Protein AF-A0A537TLE8-F1 (afdb_monomer_lite)

Structure (mmCIF, N/CA/C/O backbone):
data_AF-A0A537TLE8-F1
#
_entry.id   AF-A0A537TLE8-F1
#
loop_
_atom_site.group_PDB
_atom_site.id
_atom_site.type_symbol
_atom_site.label_atom_id
_atom_site.label_alt_id
_atom_site.label_comp_id
_atom_site.label_asym_id
_atom_site.label_entity_id
_atom_site.label_seq_id
_atom_site.pdbx_PDB_ins_code
_atom_site.Cartn_x
_atom_site.Cartn_y
_atom_site.Cartn_z
_atom_site.occupancy
_atom_site.B_iso_or_equiv
_atom_site.auth_seq_id
_atom_site.auth_comp_id
_atom_site.auth_asym_id
_atom_site.auth_atom_id
_atom_site.pdbx_PDB_model_num
ATOM 1 N N . MET A 1 1 ? -16.138 21.856 105.225 1.00 56.75 1 MET A N 1
ATOM 2 C CA . MET A 1 1 ? -17.118 20.983 104.545 1.00 56.75 1 MET A CA 1
ATOM 3 C C . MET A 1 1 ? -17.408 21.565 103.176 1.00 56.75 1 MET A C 1
ATOM 5 O O . MET A 1 1 ? -18.414 22.227 103.049 1.00 56.75 1 MET A O 1
ATOM 9 N N . PHE A 1 2 ? -16.548 21.358 102.185 1.00 49.00 2 PHE A N 1
ATOM 10 C CA . PHE A 1 2 ? -16.919 21.502 100.779 1.00 49.00 2 PHE A CA 1
ATOM 11 C C . PHE A 1 2 ? -15.942 20.665 99.937 1.00 49.00 2 PHE A C 1
ATOM 13 O O . PHE A 1 2 ? -14.781 20.490 100.296 1.00 49.00 2 PHE A O 1
ATOM 20 N N . ASP A 1 3 ? -16.486 20.104 98.861 1.00 60.03 3 ASP A N 1
ATOM 21 C CA . ASP A 1 3 ? -15.805 19.936 97.575 1.00 60.03 3 ASP A CA 1
ATOM 22 C C . ASP A 1 3 ? -15.272 18.599 97.068 1.00 60.03 3 ASP A C 1
ATOM 24 O O . ASP A 1 3 ? -14.949 18.546 95.888 1.00 60.03 3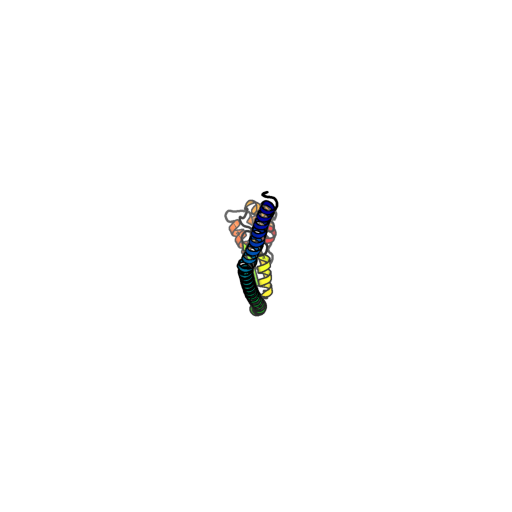 ASP A O 1
ATOM 28 N N . LEU A 1 4 ? -15.351 17.472 97.785 1.00 59.56 4 LEU A N 1
ATOM 29 C CA . LEU A 1 4 ? -15.149 16.167 97.110 1.00 59.56 4 LEU A CA 1
ATOM 30 C C . LEU A 1 4 ? -16.386 15.767 96.279 1.00 59.56 4 LEU A C 1
ATOM 32 O O . LEU A 1 4 ? -16.273 15.342 95.133 1.00 59.56 4 LEU A O 1
ATOM 36 N N . ARG A 1 5 ? -17.592 16.011 96.812 1.00 68.38 5 ARG A N 1
ATOM 37 C CA . ARG A 1 5 ? -18.864 15.778 96.097 1.00 68.38 5 ARG A CA 1
ATOM 38 C C . ARG A 1 5 ? -19.076 16.760 94.937 1.00 68.38 5 ARG A C 1
ATOM 40 O O . ARG A 1 5 ? -19.622 16.356 93.917 1.00 68.38 5 ARG A O 1
ATOM 47 N N . TYR A 1 6 ? -18.614 18.008 95.066 1.00 71.44 6 TYR A N 1
ATOM 48 C CA . TYR A 1 6 ? -18.698 19.001 93.986 1.00 71.44 6 TYR A CA 1
ATOM 49 C C . TYR A 1 6 ? -17.660 18.758 92.878 1.00 71.44 6 TYR A C 1
ATOM 51 O O . TYR A 1 6 ? -18.005 18.902 91.708 1.00 71.44 6 TYR A O 1
ATOM 59 N N . HIS A 1 7 ? -16.435 18.306 93.197 1.00 74.50 7 HIS A N 1
ATOM 60 C CA . HIS A 1 7 ? -15.464 17.904 92.165 1.00 74.50 7 HIS A CA 1
ATOM 61 C C . HIS A 1 7 ? -15.950 16.704 91.352 1.00 74.50 7 HIS A C 1
ATOM 63 O O . HIS A 1 7 ? -15.879 16.720 90.125 1.00 74.50 7 HIS A O 1
ATOM 69 N N . VAL A 1 8 ? -16.494 15.683 92.022 1.00 82.62 8 VAL A N 1
ATOM 70 C CA . VAL A 1 8 ? -17.054 14.503 91.346 1.00 82.62 8 VAL A CA 1
ATOM 71 C C . VAL A 1 8 ? -18.273 14.881 90.501 1.00 82.62 8 VAL A C 1
ATOM 73 O O . VAL A 1 8 ? -18.410 14.384 89.387 1.00 82.62 8 VAL A O 1
ATOM 76 N N . ALA A 1 9 ? -19.119 15.804 90.973 1.00 82.56 9 ALA A N 1
ATOM 77 C CA . ALA A 1 9 ? -20.244 16.316 90.189 1.00 82.56 9 ALA A CA 1
ATOM 78 C C . ALA A 1 9 ? -19.788 17.072 88.926 1.00 82.56 9 ALA A C 1
ATOM 80 O O . ALA A 1 9 ? -20.363 16.871 87.860 1.00 82.56 9 ALA A O 1
ATOM 81 N N . SER A 1 10 ? -18.732 17.887 89.019 1.00 84.19 10 SER A N 1
ATOM 82 C CA . SER A 1 10 ? -18.148 18.588 87.866 1.00 84.19 10 SER A CA 1
ATOM 83 C C . SER A 1 10 ? -17.518 17.614 86.860 1.00 84.19 10 SER A C 1
ATOM 85 O O . SER A 1 10 ? -17.800 17.688 85.664 1.00 84.19 10 SER A O 1
ATOM 87 N N . LEU A 1 11 ? -16.746 16.629 87.338 1.00 89.00 11 LEU A N 1
ATOM 88 C CA . LEU A 1 11 ? -16.152 15.595 86.484 1.00 89.00 11 LEU A CA 1
ATOM 89 C C . LEU A 1 11 ? -17.233 14.766 85.771 1.00 89.00 11 LEU A C 1
ATOM 91 O O . LEU A 1 11 ? -17.129 14.512 84.573 1.00 89.00 11 LEU A O 1
ATOM 95 N N . ALA A 1 12 ? -18.294 14.388 86.489 1.00 87.62 12 ALA A N 1
ATOM 96 C CA . ALA A 1 12 ? -19.427 13.663 85.923 1.00 87.62 12 ALA A CA 1
ATOM 97 C C . ALA A 1 12 ? -20.170 14.492 84.866 1.00 87.62 12 ALA A C 1
ATOM 99 O O . ALA A 1 12 ? -20.548 13.945 83.834 1.00 87.62 12 ALA A O 1
ATOM 100 N N . ALA A 1 13 ? -20.334 15.800 85.082 1.00 91.25 13 ALA A N 1
ATOM 101 C CA . ALA A 1 13 ? -20.955 16.698 84.112 1.00 91.25 13 ALA A CA 1
ATOM 102 C C . ALA A 1 13 ? -20.125 16.824 82.824 1.00 91.25 13 ALA A C 1
ATOM 104 O O . ALA A 1 13 ? -20.678 16.726 81.729 1.00 91.25 13 ALA A O 1
ATOM 105 N N . VAL A 1 14 ? -18.800 16.968 82.934 1.00 89.94 14 VAL A N 1
ATOM 106 C CA . VAL A 1 14 ? -17.897 17.005 81.769 1.00 89.94 14 V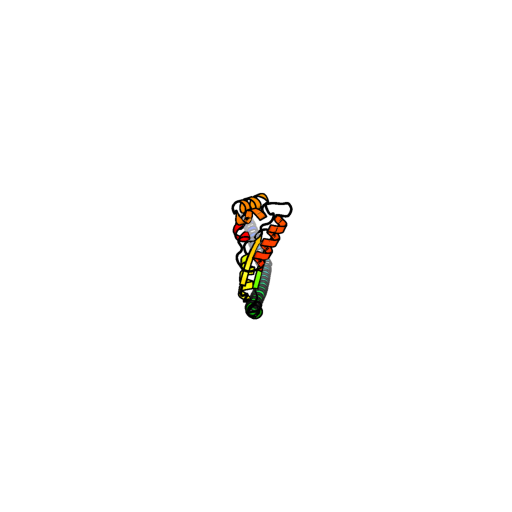AL A CA 1
ATOM 107 C C . VAL A 1 14 ? -17.904 15.668 81.029 1.00 89.94 14 VAL A C 1
ATOM 109 O O . VAL A 1 14 ? -17.966 15.641 79.801 1.00 89.94 14 VAL A O 1
ATOM 112 N N . PHE A 1 15 ? -17.900 14.552 81.759 1.00 93.50 15 PHE A N 1
ATOM 113 C CA . PHE A 1 15 ? -17.983 13.225 81.158 1.00 93.50 15 PHE A CA 1
ATOM 114 C C . PHE A 1 15 ? -19.310 13.022 80.416 1.00 93.50 15 PHE A C 1
ATOM 116 O O . PHE A 1 15 ? -19.317 12.543 79.285 1.00 93.50 15 PHE A O 1
ATOM 123 N N . PHE A 1 16 ? -20.428 13.458 81.004 1.00 93.38 16 PHE A N 1
ATOM 124 C CA . PHE A 1 16 ? -21.730 13.440 80.339 1.00 93.38 16 PHE A CA 1
ATOM 125 C C . PHE A 1 16 ? -21.738 14.298 79.075 1.00 93.38 16 PHE A C 1
ATOM 127 O O . PHE A 1 16 ? -22.207 13.842 78.035 1.00 93.38 16 PHE A O 1
ATOM 134 N N . ALA A 1 17 ? -21.180 15.509 79.136 1.00 94.50 17 ALA A N 1
ATOM 135 C CA . ALA A 1 17 ? -21.066 16.383 77.975 1.00 94.50 17 ALA A CA 1
ATOM 136 C C . ALA A 1 17 ? -20.228 15.742 76.855 1.00 94.50 17 ALA A C 1
ATOM 138 O O . ALA A 1 17 ? -20.599 15.834 75.687 1.00 94.50 17 ALA A O 1
ATOM 139 N N . LEU A 1 18 ? -19.147 15.035 77.200 1.00 95.44 18 LEU A N 1
ATOM 140 C CA . LEU A 1 18 ? -18.308 14.313 76.242 1.00 95.44 18 LEU A CA 1
ATOM 141 C C . LEU A 1 18 ? -19.063 13.146 75.593 1.00 95.44 18 LEU A C 1
ATOM 143 O O . LEU A 1 18 ? -19.065 13.017 74.371 1.00 95.44 18 LEU A O 1
ATOM 147 N N . VAL A 1 19 ? -19.727 12.314 76.398 1.00 95.62 19 VAL A N 1
ATOM 148 C CA . VAL A 1 19 ? -20.493 11.160 75.904 1.00 95.62 19 VAL A CA 1
ATOM 149 C C . VAL A 1 19 ? -21.625 11.620 74.989 1.00 95.62 19 VAL A C 1
ATOM 151 O O . VAL A 1 19 ? -21.779 11.083 73.894 1.00 95.62 19 VAL A O 1
ATOM 154 N N . VAL A 1 20 ? -22.378 12.646 75.397 1.00 93.75 20 VAL A N 1
ATOM 155 C CA . VAL A 1 20 ? -23.451 13.229 74.580 1.00 93.75 20 VAL A CA 1
ATOM 156 C C . VAL A 1 20 ? -22.880 13.860 73.309 1.00 93.75 20 VAL A C 1
ATOM 158 O O . VAL A 1 20 ? -23.421 13.634 72.229 1.00 93.75 20 VAL A O 1
ATOM 161 N N . GLY A 1 21 ? -21.759 14.579 73.402 1.00 91.94 21 GLY A N 1
ATOM 162 C CA . GLY A 1 21 ? -21.080 15.164 72.245 1.00 91.94 21 GLY A CA 1
ATOM 163 C C . GLY A 1 21 ? -20.652 14.116 71.214 1.00 91.94 21 GLY A C 1
ATOM 164 O O . GLY A 1 21 ? -20.883 14.300 70.020 1.00 91.94 21 GLY A O 1
ATOM 165 N N . ILE A 1 22 ? -20.102 12.985 71.663 1.00 91.75 22 ILE A N 1
ATOM 166 C CA . ILE A 1 22 ? -19.711 11.874 70.785 1.00 91.75 22 ILE A CA 1
ATOM 167 C C . ILE A 1 22 ? -20.946 11.197 70.176 1.00 91.75 22 ILE A C 1
ATOM 169 O O . ILE A 1 22 ? -20.965 10.959 68.968 1.00 91.75 22 ILE A O 1
ATOM 173 N N . LEU A 1 23 ? -21.993 10.924 70.968 1.00 89.44 23 LEU A N 1
ATOM 174 C CA . LEU A 1 23 ? -23.224 10.299 70.465 1.00 89.44 23 LEU A CA 1
ATOM 175 C C . LEU A 1 23 ? -23.873 11.142 69.360 1.00 89.44 23 LEU A C 1
ATOM 177 O O . LEU A 1 23 ? -24.239 10.617 68.308 1.00 89.44 23 LEU A O 1
ATOM 181 N N . VAL A 1 24 ? -23.986 12.454 69.588 1.00 86.62 24 VAL A N 1
ATOM 182 C CA . VAL A 1 24 ? -24.556 13.397 68.618 1.00 86.62 24 VAL A CA 1
ATOM 183 C C . VAL A 1 24 ? -23.654 13.519 67.387 1.00 86.62 24 VAL A C 1
ATOM 185 O O . VAL A 1 24 ? -24.153 13.486 66.262 1.00 86.62 24 VAL A O 1
ATOM 188 N N . GLY A 1 25 ? -22.331 13.577 67.573 1.00 82.19 25 GLY A N 1
ATOM 189 C CA . GLY A 1 25 ? -21.367 13.621 66.471 1.00 82.19 25 GLY A CA 1
ATOM 190 C C . GLY A 1 25 ? -21.457 12.405 65.540 1.00 82.19 25 GLY A C 1
ATOM 191 O O . GLY A 1 25 ? -21.498 12.559 64.319 1.00 82.19 25 GLY A O 1
ATOM 192 N N . VAL A 1 26 ? -21.567 11.195 66.097 1.00 81.88 26 VAL A N 1
ATOM 193 C CA . VAL A 1 26 ? -21.690 9.944 65.321 1.00 81.88 26 VAL A CA 1
ATOM 194 C C . VAL A 1 26 ? -23.053 9.829 64.628 1.00 81.88 26 VAL A C 1
ATOM 196 O O . VAL A 1 26 ? -23.135 9.387 63.477 1.00 81.88 26 VAL A O 1
ATOM 199 N N . ALA A 1 27 ? -24.136 10.250 65.287 1.00 75.69 27 ALA A N 1
ATOM 200 C CA . ALA A 1 27 ? -25.477 10.226 64.703 1.00 75.69 27 ALA A CA 1
ATOM 201 C C . ALA A 1 27 ? -25.583 11.133 63.462 1.00 75.69 27 ALA A C 1
ATOM 203 O O . ALA A 1 27 ? -26.150 10.722 62.448 1.00 75.69 27 ALA A O 1
ATOM 204 N N . LEU A 1 28 ? -24.975 12.323 63.509 1.00 71.81 28 LEU A N 1
ATOM 205 C CA . LEU A 1 28 ? -24.948 13.260 62.383 1.00 71.81 28 LEU A CA 1
ATOM 206 C C . LEU A 1 28 ? -24.054 12.765 61.233 1.00 71.81 28 LEU A C 1
ATOM 208 O O . LEU A 1 28 ? -24.451 12.846 60.069 1.00 71.81 28 LEU A O 1
ATOM 212 N N . ALA A 1 29 ? -22.885 12.193 61.543 1.00 69.50 29 ALA A N 1
ATOM 213 C CA . ALA A 1 29 ? -21.958 11.668 60.538 1.00 69.50 29 ALA A CA 1
ATOM 214 C C . ALA A 1 29 ? -22.510 10.440 59.784 1.00 69.50 29 ALA A C 1
ATOM 216 O O . ALA A 1 29 ? -22.300 10.299 58.579 1.00 69.50 29 ALA A O 1
ATOM 217 N N . SER A 1 30 ? -23.243 9.561 60.475 1.00 64.44 30 SER A N 1
ATOM 218 C CA . SER A 1 30 ? -23.754 8.308 59.896 1.00 64.44 30 SER A CA 1
ATOM 219 C C . SER A 1 30 ? -24.917 8.494 58.913 1.00 64.44 30 SER A C 1
ATOM 221 O O . SER A 1 30 ? -25.018 7.741 57.944 1.00 64.44 30 SER A O 1
ATOM 223 N N . HIS A 1 31 ? -25.782 9.490 59.122 1.00 6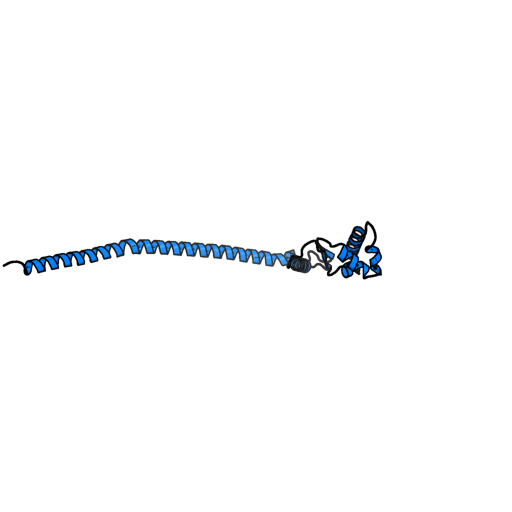5.12 31 HIS A N 1
ATOM 224 C CA . HIS A 1 31 ? -27.023 9.624 58.347 1.00 65.12 31 HIS A CA 1
ATOM 225 C C . HIS A 1 31 ? -26.897 10.542 57.119 1.00 65.12 31 HIS A C 1
ATOM 227 O O . HIS A 1 31 ? -27.512 10.265 56.087 1.00 65.12 31 HIS A O 1
ATOM 233 N N . GLY A 1 32 ? -26.097 11.611 57.201 1.00 61.22 32 GLY A N 1
ATOM 234 C CA . GLY A 1 32 ? -26.015 12.629 56.144 1.00 61.22 32 GLY A CA 1
ATOM 235 C C . GLY A 1 32 ? -25.094 12.278 54.971 1.00 61.22 32 GLY A C 1
ATOM 236 O O . GLY A 1 32 ? -25.397 12.623 53.834 1.00 61.22 32 GLY A O 1
ATOM 237 N N . LEU A 1 33 ? -23.989 11.569 55.224 1.00 61.72 33 LEU A N 1
ATOM 238 C CA . LEU A 1 33 ? -22.928 11.371 54.224 1.00 61.72 33 LEU A CA 1
ATOM 239 C C . LEU A 1 33 ? -23.032 10.023 53.496 1.00 61.72 33 LEU A C 1
ATOM 241 O O . LEU A 1 33 ? -22.878 9.953 52.281 1.00 61.72 33 LEU A O 1
ATOM 245 N N . GLY A 1 34 ? -23.380 8.944 54.203 1.00 68.94 34 GLY A N 1
ATOM 246 C CA . GLY A 1 34 ? -23.360 7.594 53.625 1.00 68.94 34 GLY A CA 1
ATOM 247 C C . GLY A 1 34 ? -24.467 7.296 52.606 1.00 68.94 34 GLY A C 1
ATOM 248 O O . GLY A 1 34 ? -24.374 6.303 51.885 1.00 68.94 34 GLY A O 1
ATOM 249 N N . SER A 1 35 ? -25.538 8.092 52.557 1.00 72.12 35 SER A N 1
ATOM 250 C CA . SER A 1 35 ? -26.635 7.917 51.592 1.00 72.12 35 SER A CA 1
ATOM 251 C C . SER A 1 35 ? -26.398 8.695 50.295 1.00 72.12 35 SER A C 1
ATOM 253 O O . SER A 1 35 ? -26.664 8.163 49.219 1.00 72.12 35 SER A O 1
ATOM 255 N N . ALA A 1 36 ? -25.851 9.910 50.387 1.00 76.75 36 ALA A N 1
ATOM 256 C CA . ALA A 1 36 ? -25.469 10.723 49.237 1.00 76.75 36 ALA A CA 1
ATOM 257 C C . ALA A 1 36 ? -24.277 10.112 48.483 1.00 76.75 36 ALA A C 1
ATOM 259 O O . ALA A 1 36 ? -24.358 9.946 47.270 1.00 76.75 36 ALA A O 1
ATOM 260 N N . GLU A 1 37 ? -23.240 9.672 49.203 1.00 79.38 37 GLU A N 1
ATOM 261 C CA . GLU A 1 37 ? -22.066 9.009 48.618 1.00 79.38 37 GLU A CA 1
ATOM 262 C C . GLU A 1 37 ? -22.457 7.724 47.874 1.00 79.38 37 GLU A C 1
ATOM 264 O O . GLU A 1 37 ? -22.054 7.492 46.738 1.00 79.38 37 GLU A O 1
ATOM 269 N N . ARG A 1 38 ? -23.328 6.903 48.481 1.00 82.69 38 ARG A N 1
ATOM 270 C CA . ARG A 1 38 ? -23.842 5.688 47.833 1.00 82.69 38 ARG A CA 1
ATOM 271 C C . ARG A 1 38 ? -24.625 5.994 46.564 1.00 82.69 38 ARG A C 1
ATOM 273 O O . ARG A 1 38 ? -24.474 5.260 45.598 1.00 82.69 38 ARG A O 1
ATOM 280 N N . ARG A 1 39 ? -25.450 7.046 46.556 1.00 84.44 39 ARG A N 1
ATOM 281 C CA . ARG A 1 39 ? -26.180 7.465 45.348 1.00 84.44 39 ARG A CA 1
ATOM 282 C C . ARG A 1 39 ? -25.220 7.925 44.259 1.00 84.44 39 ARG A C 1
ATOM 284 O O . ARG A 1 39 ? -25.351 7.458 43.140 1.00 84.44 39 ARG A O 1
ATOM 291 N N . HIS A 1 40 ? -24.225 8.738 44.606 1.00 85.38 40 HIS A N 1
ATOM 292 C CA . HIS A 1 40 ? -23.212 9.193 43.657 1.00 85.38 40 HIS A CA 1
ATOM 293 C C . HIS A 1 40 ? -22.443 8.022 43.033 1.00 85.38 40 HIS A C 1
ATOM 295 O O . HIS A 1 40 ? -22.341 7.932 41.816 1.00 85.38 40 HIS A O 1
ATOM 301 N N . LEU A 1 41 ? -21.983 7.071 43.851 1.00 85.44 41 LEU A N 1
ATOM 302 C CA . LEU A 1 41 ? -21.304 5.865 43.368 1.00 85.44 41 LEU A CA 1
ATOM 303 C C . LEU A 1 41 ? -22.222 4.981 42.514 1.00 85.44 41 LEU A C 1
ATOM 305 O O . LEU A 1 41 ? -21.775 4.392 41.533 1.00 85.44 41 LEU A O 1
ATOM 309 N N . GLN A 1 42 ? -23.507 4.879 42.864 1.00 90.56 42 GLN A N 1
ATOM 310 C CA . GLN A 1 42 ? -24.491 4.144 42.068 1.00 90.56 42 GLN A CA 1
ATOM 311 C C . GLN A 1 42 ? -24.707 4.814 40.705 1.00 90.56 42 GLN A C 1
ATOM 313 O O . GLN A 1 42 ? -24.751 4.125 39.688 1.00 90.56 42 GLN A O 1
ATOM 318 N N . ASP A 1 43 ? -24.805 6.143 40.679 1.00 92.12 43 ASP A N 1
ATOM 319 C CA . ASP A 1 43 ? -24.967 6.933 39.461 1.00 92.12 43 ASP A CA 1
ATOM 320 C C . ASP A 1 43 ? -23.714 6.855 38.582 1.00 92.12 43 ASP A C 1
ATOM 322 O O . ASP A 1 43 ? -23.826 6.641 37.376 1.00 92.12 43 ASP A O 1
ATOM 326 N N . GLU A 1 44 ? -22.516 6.929 39.166 1.00 90.38 44 GLU A N 1
ATOM 327 C CA . GLU A 1 44 ? -21.255 6.704 38.454 1.00 90.38 44 GLU A CA 1
ATOM 328 C C . GLU A 1 44 ? -21.167 5.291 37.880 1.00 90.38 44 GLU A C 1
ATOM 330 O O . GLU A 1 44 ? -20.812 5.134 36.713 1.00 90.38 44 GLU A O 1
ATOM 335 N N . LEU A 1 45 ? -21.538 4.263 38.651 1.00 91.88 45 LEU A N 1
ATOM 336 C CA . LEU A 1 45 ? -21.585 2.890 38.150 1.00 91.88 45 LEU A CA 1
ATOM 337 C C . LEU A 1 45 ? -22.585 2.752 37.004 1.00 91.88 45 LEU A C 1
ATOM 339 O O . LEU A 1 45 ? -22.272 2.111 36.006 1.00 91.88 45 LEU A O 1
ATOM 343 N N . ASN A 1 46 ? -23.770 3.347 37.113 1.00 93.44 46 ASN A N 1
ATOM 344 C CA . ASN A 1 46 ? -24.773 3.309 36.051 1.00 93.44 46 ASN A CA 1
ATOM 345 C C . ASN A 1 46 ? -24.273 4.024 34.789 1.00 93.44 46 ASN A C 1
ATOM 347 O O . ASN A 1 46 ? -24.399 3.487 33.689 1.00 93.44 46 ASN A O 1
ATOM 351 N N . ASN A 1 47 ? -23.643 5.190 34.943 1.00 93.38 47 ASN A N 1
ATOM 352 C CA . ASN A 1 47 ? -23.045 5.941 33.843 1.00 93.38 47 ASN A CA 1
ATOM 353 C C . ASN A 1 47 ? -21.897 5.165 33.186 1.00 93.38 47 ASN A C 1
ATOM 355 O O . ASN A 1 47 ? -21.818 5.103 31.960 1.00 93.38 47 ASN A O 1
ATOM 359 N N . ALA A 1 48 ? -21.032 4.534 33.981 1.00 90.12 48 ALA A N 1
ATOM 360 C CA . ALA A 1 48 ? -19.937 3.712 33.483 1.00 90.12 48 ALA A CA 1
ATOM 361 C C . ALA A 1 48 ? -20.458 2.485 32.722 1.00 90.12 48 ALA A C 1
ATOM 363 O O . ALA A 1 48 ? -19.977 2.197 31.627 1.00 90.12 48 ALA A O 1
ATOM 364 N N . HIS A 1 49 ? -21.476 1.793 33.245 1.00 93.31 49 HIS A N 1
ATOM 365 C CA . HIS A 1 49 ? -22.117 0.683 32.538 1.00 93.31 49 HIS A CA 1
ATOM 366 C C . HIS A 1 49 ? -22.762 1.143 31.228 1.00 93.31 49 HIS A C 1
ATOM 368 O O . HIS A 1 49 ? -22.531 0.519 30.195 1.00 93.31 49 HIS A O 1
ATOM 374 N N . ALA A 1 50 ? -23.482 2.270 31.234 1.00 93.00 50 ALA A N 1
ATOM 375 C CA . ALA A 1 50 ? -24.076 2.834 30.024 1.00 93.00 50 ALA A CA 1
ATOM 376 C C . ALA A 1 50 ? -23.014 3.171 28.962 1.00 93.00 50 ALA A C 1
ATOM 378 O O . ALA A 1 50 ? -23.190 2.840 27.790 1.00 93.00 50 ALA A O 1
ATOM 379 N N . GLN A 1 51 ? -21.881 3.759 29.362 1.00 91.69 51 GLN A N 1
ATOM 380 C CA . GLN A 1 51 ? -20.758 4.026 28.457 1.00 91.69 51 GLN A CA 1
ATOM 381 C C . GLN A 1 51 ? -20.140 2.733 27.911 1.00 91.69 51 GLN A C 1
ATOM 383 O O . GLN A 1 51 ? -19.859 2.641 26.716 1.00 91.69 51 GLN A O 1
ATOM 388 N N . ILE A 1 52 ? -19.949 1.716 28.757 1.00 92.31 52 ILE A N 1
ATOM 389 C CA . ILE A 1 52 ? -19.432 0.408 28.333 1.00 92.31 52 ILE A CA 1
ATOM 390 C C . ILE A 1 52 ? -20.374 -0.237 27.314 1.00 92.31 52 ILE A C 1
ATOM 392 O O . ILE A 1 52 ? -19.906 -0.764 26.304 1.00 92.31 52 ILE A O 1
ATOM 396 N N . ASP A 1 53 ? -21.683 -0.182 27.541 1.00 93.44 53 ASP A N 1
ATOM 397 C CA . ASP A 1 53 ? -22.675 -0.775 26.644 1.00 93.44 53 ASP A CA 1
ATOM 398 C C . ASP A 1 53 ? -22.777 -0.014 25.316 1.00 93.44 53 ASP A C 1
ATOM 400 O O . ASP A 1 53 ? -22.858 -0.638 24.253 1.00 93.44 53 ASP A O 1
ATOM 404 N N . GLN A 1 54 ? -22.667 1.318 25.340 1.00 92.44 54 GLN A N 1
ATOM 405 C CA . GLN A 1 54 ? -22.551 2.137 24.129 1.00 92.44 54 GLN A CA 1
ATOM 406 C C . GLN A 1 54 ? -21.293 1.785 23.326 1.00 92.44 54 GLN A C 1
ATOM 408 O O . GLN A 1 54 ? -21.376 1.539 22.122 1.00 92.44 54 GLN A O 1
ATOM 413 N N . LEU A 1 55 ? -20.133 1.698 23.983 1.00 90.06 55 LEU A N 1
ATOM 414 C CA . LEU A 1 55 ? -18.871 1.338 23.333 1.00 90.06 55 LEU A CA 1
ATOM 415 C C . LEU A 1 55 ? -18.899 -0.087 22.772 1.00 90.06 55 LEU A C 1
ATOM 417 O O . LEU A 1 55 ? -18.414 -0.319 21.664 1.00 90.06 55 LEU A O 1
ATOM 421 N N . LYS A 1 56 ? -19.492 -1.044 23.496 1.00 91.62 56 LYS A N 1
ATOM 422 C CA . LYS A 1 56 ? -19.689 -2.416 23.007 1.00 91.62 56 LYS A CA 1
ATOM 423 C C . LYS A 1 56 ? -20.597 -2.450 21.784 1.00 91.62 56 LYS A C 1
ATOM 425 O O . LYS A 1 56 ? -20.274 -3.158 20.834 1.00 91.62 56 LYS A O 1
ATOM 430 N N . SER A 1 57 ? -21.690 -1.690 21.797 1.00 89.88 57 SER A N 1
ATOM 431 C CA . SER A 1 57 ? -22.633 -1.612 20.676 1.00 89.88 57 SER A CA 1
ATOM 432 C C . SER A 1 57 ? -21.963 -1.026 19.436 1.00 89.88 57 SER A C 1
ATOM 434 O O . SER A 1 57 ? -21.974 -1.663 18.386 1.00 89.88 57 SER A O 1
ATOM 436 N N . ALA A 1 58 ? -21.250 0.096 19.578 1.00 85.94 58 ALA A N 1
ATOM 437 C CA . ALA A 1 58 ? -20.466 0.681 18.493 1.00 85.94 58 ALA A CA 1
ATOM 438 C C . ALA A 1 58 ? -19.409 -0.305 17.964 1.00 85.94 58 ALA A C 1
ATOM 440 O O . ALA A 1 58 ? -19.314 -0.548 16.763 1.00 85.94 58 ALA A O 1
ATOM 441 N N . ALA A 1 59 ? -18.637 -0.944 18.850 1.00 86.56 59 ALA A N 1
ATOM 442 C CA . ALA A 1 59 ? -17.644 -1.943 18.453 1.00 86.56 59 ALA A CA 1
ATOM 443 C C . ALA A 1 59 ? -18.275 -3.138 17.719 1.00 86.56 59 ALA A C 1
ATOM 445 O O . ALA A 1 59 ? -17.667 -3.687 16.797 1.00 86.56 59 ALA A O 1
ATOM 446 N N . GLN A 1 60 ? -19.483 -3.546 18.108 1.00 87.75 60 GLN A N 1
ATOM 447 C CA . GLN A 1 60 ? -20.223 -4.607 17.438 1.00 87.75 60 GLN A CA 1
ATOM 448 C C . GLN A 1 60 ? -20.707 -4.169 16.052 1.00 87.75 60 GLN A C 1
ATOM 450 O O . GLN A 1 60 ? -20.514 -4.917 15.096 1.00 87.75 60 GLN A O 1
ATOM 455 N N . GLU A 1 61 ? -21.250 -2.959 15.908 1.00 81.31 61 GLU A N 1
ATOM 456 C CA . GLU A 1 61 ? -21.614 -2.379 14.608 1.00 81.31 61 GLU A CA 1
ATOM 457 C C . GLU A 1 61 ? -20.407 -2.318 13.664 1.00 81.31 61 GLU A C 1
ATOM 459 O O . GLU A 1 61 ? -20.488 -2.774 12.522 1.00 81.31 61 GLU A O 1
ATOM 464 N N . TYR A 1 62 ? -19.247 -1.869 14.158 1.00 75.88 62 TYR A N 1
ATOM 465 C CA . TYR A 1 62 ? -17.998 -1.884 13.393 1.00 75.88 62 TYR A CA 1
ATOM 466 C C . TYR A 1 62 ? -17.595 -3.297 12.957 1.00 75.88 62 TYR A C 1
ATOM 468 O O . TYR A 1 62 ? -17.175 -3.493 11.814 1.00 75.88 62 TYR A O 1
ATOM 476 N N . LYS A 1 63 ? -17.718 -4.300 13.837 1.00 76.69 63 LYS A N 1
ATOM 477 C CA . LYS A 1 63 ? -17.419 -5.701 13.495 1.00 76.69 63 LYS A CA 1
ATOM 478 C C . LYS A 1 63 ? -18.363 -6.233 12.421 1.00 76.69 63 LYS A C 1
ATOM 480 O O . LYS A 1 63 ? -17.887 -6.861 11.477 1.00 76.69 63 LYS A O 1
ATOM 485 N N . VAL A 1 64 ? -19.664 -5.970 12.541 1.00 79.00 64 VAL A N 1
ATOM 486 C CA . VAL A 1 64 ? -20.676 -6.387 11.559 1.00 79.00 64 VAL A CA 1
ATOM 487 C C . VAL A 1 64 ? -20.425 -5.709 10.212 1.00 79.00 64 VAL A C 1
ATOM 489 O O . VAL A 1 64 ? -20.369 -6.393 9.193 1.00 79.00 64 VAL A O 1
ATOM 492 N N . GLY A 1 65 ? -20.176 -4.397 10.199 1.00 74.62 65 GLY A N 1
ATOM 493 C CA . GLY A 1 65 ? -19.832 -3.659 8.984 1.00 74.62 65 GLY A CA 1
ATOM 494 C C . GLY A 1 65 ? -18.556 -4.185 8.322 1.00 74.62 65 GLY A C 1
ATOM 495 O O . GLY A 1 65 ? -18.533 -4.420 7.115 1.00 74.62 65 GLY A O 1
ATOM 496 N N . LYS A 1 66 ? -17.507 -4.464 9.106 1.00 73.38 66 LYS A N 1
ATOM 497 C CA . LYS A 1 66 ? -16.261 -5.053 8.594 1.00 73.38 66 LYS A CA 1
ATOM 498 C C . LYS A 1 66 ? -16.479 -6.457 8.025 1.00 73.38 66 LYS A C 1
ATOM 500 O O . LYS A 1 66 ? -15.922 -6.772 6.977 1.00 73.38 66 LYS A O 1
ATOM 505 N N . ALA A 1 67 ? -17.284 -7.287 8.687 1.00 73.19 67 ALA A N 1
ATOM 506 C CA . ALA A 1 67 ? -17.627 -8.621 8.205 1.00 73.19 67 ALA A CA 1
ATOM 507 C C . ALA A 1 67 ? -18.424 -8.560 6.893 1.00 73.19 67 ALA A C 1
ATOM 509 O O . ALA A 1 67 ? -18.121 -9.311 5.971 1.00 73.19 67 ALA A O 1
ATOM 510 N N . PHE A 1 68 ? -19.372 -7.624 6.780 1.00 76.50 68 PHE A N 1
ATOM 511 C CA . PHE A 1 68 ? -20.134 -7.384 5.555 1.00 76.50 68 PHE A CA 1
ATOM 512 C C . PHE A 1 68 ? -19.244 -6.907 4.401 1.00 76.50 68 PHE A C 1
ATOM 514 O O . PHE A 1 68 ? -19.313 -7.451 3.304 1.00 76.50 68 PHE A O 1
ATOM 521 N N . VAL A 1 69 ? -18.364 -5.928 4.637 1.00 78.50 69 VAL A N 1
ATOM 522 C CA . VAL A 1 69 ? -17.403 -5.480 3.615 1.00 78.50 69 VAL A CA 1
ATOM 523 C C . VAL A 1 69 ? -16.492 -6.632 3.206 1.00 78.50 69 VAL A C 1
ATOM 525 O O . VAL A 1 69 ? -16.278 -6.832 2.018 1.00 78.50 69 VAL A O 1
ATOM 528 N N . SER A 1 70 ? -15.994 -7.421 4.160 1.00 76.06 70 SER A N 1
ATOM 529 C CA . SER A 1 70 ? -15.127 -8.565 3.869 1.00 76.06 70 SER A CA 1
ATOM 530 C C . SER A 1 70 ? -15.831 -9.652 3.056 1.00 76.06 70 SER A C 1
ATOM 532 O O . SER A 1 70 ? -15.200 -10.242 2.183 1.00 76.06 70 SER A O 1
ATOM 534 N N . SER A 1 71 ? -17.108 -9.935 3.328 1.00 76.94 71 SER A N 1
ATOM 535 C CA . SER A 1 71 ? -17.866 -10.948 2.585 1.00 76.94 71 SER A CA 1
ATOM 536 C C . SER A 1 71 ? -18.266 -10.450 1.197 1.00 76.94 71 SER A C 1
ATOM 538 O O . SER A 1 71 ? -18.179 -11.196 0.222 1.00 76.94 71 SER A O 1
ATOM 540 N N . ALA A 1 72 ? -18.639 -9.174 1.083 1.00 80.81 72 ALA A N 1
ATOM 541 C CA . ALA A 1 72 ? -18.962 -8.548 -0.191 1.00 80.81 72 ALA A CA 1
ATOM 542 C C . ALA A 1 72 ? -17.721 -8.367 -1.075 1.00 80.81 72 ALA A C 1
ATOM 544 O O . ALA A 1 72 ? -17.827 -8.505 -2.291 1.00 80.81 72 ALA A O 1
ATOM 545 N N . TYR A 1 73 ? -16.549 -8.102 -0.482 1.00 81.06 73 TYR A N 1
ATOM 546 C CA . TYR A 1 73 ? -15.297 -7.837 -1.194 1.00 81.06 73 TYR A CA 1
ATOM 547 C C . TYR A 1 73 ? -14.959 -8.940 -2.196 1.00 81.06 73 TYR A C 1
ATOM 549 O O . TYR A 1 73 ? -14.718 -8.650 -3.365 1.00 81.06 73 TYR A O 1
ATOM 557 N N . GLN A 1 74 ? -15.005 -10.203 -1.767 1.00 76.38 74 GLN A N 1
ATOM 558 C CA . GLN A 1 74 ? -14.704 -11.325 -2.652 1.00 76.38 74 GLN A CA 1
ATOM 559 C C . GLN A 1 74 ? -15.707 -11.399 -3.807 1.00 76.38 74 GLN A C 1
ATOM 561 O O . GLN A 1 74 ? -15.301 -11.527 -4.960 1.00 76.38 74 GLN A O 1
ATOM 566 N N . ALA A 1 75 ? -17.005 -11.266 -3.522 1.00 75.62 75 ALA A N 1
ATOM 567 C CA . ALA A 1 75 ? -18.052 -11.339 -4.538 1.00 75.62 75 ALA A CA 1
ATOM 568 C C . ALA A 1 75 ? -17.933 -10.221 -5.587 1.00 75.62 75 ALA A C 1
ATOM 570 O O . ALA A 1 75 ? -18.176 -10.466 -6.765 1.00 75.62 75 ALA A O 1
ATOM 571 N N . VAL A 1 76 ? -17.534 -9.012 -5.176 1.00 81.12 76 VAL A N 1
ATOM 572 C CA . VAL A 1 76 ? -17.367 -7.890 -6.108 1.00 81.12 76 VAL A CA 1
ATOM 573 C C . VAL A 1 76 ? -16.024 -7.896 -6.819 1.00 81.12 76 VAL A C 1
ATOM 575 O O . VAL A 1 76 ? -15.974 -7.383 -7.928 1.00 81.12 76 VAL A O 1
ATOM 578 N N . MET A 1 77 ? -14.950 -8.421 -6.220 1.00 82.75 77 MET A N 1
ATOM 579 C CA . MET A 1 77 ? -13.618 -8.422 -6.836 1.00 82.75 77 MET A CA 1
ATOM 580 C C . MET A 1 77 ? -13.370 -9.610 -7.754 1.00 82.75 77 MET A C 1
ATOM 582 O O . MET A 1 77 ? -12.693 -9.444 -8.765 1.00 82.75 77 MET A O 1
ATOM 586 N N . THR A 1 78 ? -13.936 -10.777 -7.453 1.00 81.50 78 THR A N 1
ATOM 587 C CA . THR A 1 78 ? -13.682 -12.004 -8.219 1.00 81.50 78 THR A CA 1
ATOM 588 C C . THR A 1 78 ? -13.895 -11.779 -9.721 1.00 81.50 78 THR A C 1
ATOM 590 O O . THR A 1 78 ? -14.957 -11.330 -10.148 1.00 81.50 78 THR A O 1
ATOM 593 N N . ASN A 1 79 ? -12.888 -12.131 -10.527 1.00 82.75 79 ASN A N 1
ATOM 594 C CA . ASN A 1 79 ? -12.886 -12.046 -11.995 1.00 82.75 79 ASN A CA 1
ATOM 595 C C . ASN A 1 79 ? -13.064 -10.640 -12.601 1.00 82.75 79 ASN A C 1
ATOM 597 O O . ASN A 1 79 ? -13.288 -10.535 -13.807 1.00 82.75 79 ASN A O 1
ATOM 601 N N . ARG A 1 80 ? -12.939 -9.554 -11.829 1.00 84.50 80 ARG A N 1
ATOM 602 C CA . ARG A 1 80 ? -13.018 -8.188 -12.381 1.00 84.50 80 ARG A CA 1
ATOM 603 C C . ARG A 1 80 ? -11.936 -7.856 -13.405 1.00 84.50 80 ARG A C 1
ATOM 605 O O . ARG A 1 80 ? -12.162 -6.990 -14.241 1.00 84.50 80 ARG A O 1
ATOM 612 N N . LEU A 1 81 ? -10.770 -8.484 -13.296 1.00 86.12 81 LEU A N 1
ATOM 613 C CA . LEU A 1 81 ? -9.621 -8.319 -14.190 1.00 86.12 81 LEU A CA 1
ATOM 614 C C . LEU A 1 81 ? -9.288 -9.631 -14.907 1.00 86.12 81 LEU A C 1
ATOM 616 O O . LEU A 1 81 ? -8.143 -9.859 -15.298 1.00 86.12 81 LEU A O 1
ATOM 620 N N . ARG A 1 82 ? -10.272 -10.526 -15.049 1.00 86.12 82 ARG A N 1
ATOM 621 C CA . ARG A 1 82 ? -10.060 -11.784 -15.762 1.00 86.12 82 ARG A CA 1
ATOM 622 C C . ARG A 1 82 ? -9.634 -11.485 -17.196 1.00 86.12 82 ARG A C 1
ATOM 624 O O . ARG A 1 82 ? -10.215 -10.618 -17.835 1.00 86.12 82 ARG A O 1
ATOM 631 N N . ASP A 1 83 ? -8.621 -12.207 -17.665 1.00 82.06 83 ASP A N 1
ATOM 632 C CA . ASP A 1 83 ? -8.035 -12.060 -19.001 1.00 82.06 83 ASP A CA 1
ATOM 633 C C . ASP A 1 83 ? -7.354 -10.697 -19.255 1.00 82.06 83 ASP A C 1
ATOM 635 O O . ASP A 1 83 ? -6.815 -10.470 -20.336 1.00 82.06 83 ASP A O 1
ATOM 639 N N . GLU A 1 84 ? -7.281 -9.821 -18.245 1.00 84.06 84 GLU A N 1
ATOM 640 C CA . GLU A 1 84 ? -6.622 -8.522 -18.354 1.00 84.06 84 GLU A CA 1
ATOM 641 C C . GLU A 1 84 ? -5.130 -8.598 -18.009 1.00 84.06 84 GLU A C 1
ATOM 643 O O . GLU A 1 84 ? -4.674 -9.302 -17.090 1.00 84.06 84 GLU A O 1
ATOM 648 N N . HIS A 1 85 ? -4.350 -7.820 -18.757 1.00 83.69 85 HIS A N 1
ATOM 649 C CA . HIS A 1 85 ? -2.922 -7.621 -18.542 1.00 83.69 85 HIS A CA 1
ATOM 650 C C . HIS A 1 85 ? -2.703 -6.282 -17.849 1.00 83.69 85 HIS A C 1
ATOM 652 O O . HIS A 1 85 ? -2.892 -5.222 -18.441 1.00 83.69 85 HIS A O 1
ATOM 658 N N . VAL A 1 86 ? -2.291 -6.325 -16.583 1.00 85.81 86 VAL A N 1
ATOM 659 C CA . VAL A 1 86 ? -2.135 -5.125 -15.762 1.00 85.81 86 VAL A CA 1
ATOM 660 C C . VAL A 1 86 ? -0.662 -4.908 -15.446 1.00 85.81 86 VAL A C 1
ATOM 662 O O . VAL A 1 86 ? 0.015 -5.765 -14.878 1.00 85.81 86 VAL A O 1
ATOM 665 N N . ALA A 1 87 ? -0.163 -3.724 -15.783 1.00 85.94 87 ALA A N 1
ATOM 666 C CA . ALA A 1 87 ? 1.187 -3.300 -15.457 1.00 85.94 87 ALA A CA 1
ATOM 667 C C . ALA A 1 87 ? 1.128 -2.092 -14.512 1.00 85.94 87 ALA A C 1
ATOM 669 O O . ALA A 1 87 ? 0.445 -1.108 -14.786 1.00 85.94 87 ALA A O 1
ATOM 670 N N . VAL A 1 88 ? 1.836 -2.170 -13.385 1.00 87.44 88 VAL A N 1
ATOM 671 C CA . VAL A 1 88 ? 1.887 -1.121 -12.362 1.00 87.44 88 VAL A CA 1
ATOM 672 C C 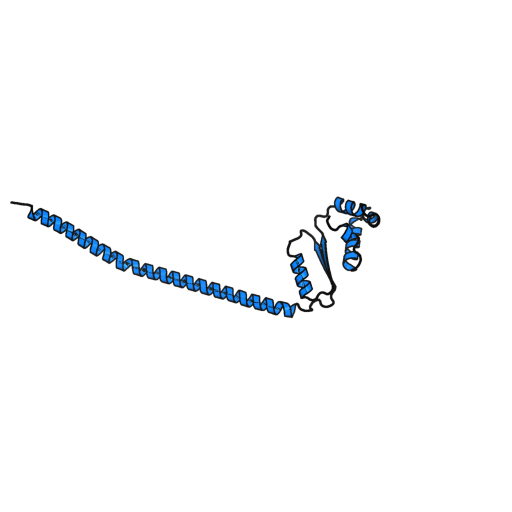. VAL A 1 88 ? 3.303 -0.573 -12.247 1.00 87.44 88 VAL A C 1
ATOM 674 O O . VAL A 1 88 ? 4.252 -1.315 -11.978 1.00 87.44 88 VAL A O 1
ATOM 677 N N . LEU A 1 89 ? 3.432 0.741 -12.425 1.00 87.62 89 LEU A N 1
ATOM 678 C CA . LEU A 1 89 ? 4.679 1.473 -12.251 1.00 87.62 89 LEU A CA 1
ATOM 679 C C . LEU A 1 89 ? 4.589 2.353 -11.002 1.00 87.62 89 LEU A C 1
ATOM 681 O O . LEU A 1 89 ? 3.771 3.267 -10.929 1.00 87.62 89 LEU A O 1
ATOM 685 N N . PHE A 1 90 ? 5.447 2.086 -10.024 1.00 87.31 90 PHE A N 1
ATOM 686 C CA . PHE A 1 90 ? 5.593 2.929 -8.843 1.00 87.31 90 PHE A CA 1
ATOM 687 C C . PHE A 1 90 ? 6.631 4.010 -9.109 1.00 87.31 90 PHE A C 1
ATOM 689 O O . PHE A 1 90 ? 7.742 3.700 -9.525 1.00 87.31 90 PHE A O 1
ATOM 696 N N . VAL A 1 91 ? 6.292 5.266 -8.832 1.00 86.62 91 VAL A N 1
ATOM 697 C CA . VAL A 1 91 ? 7.219 6.394 -8.962 1.00 86.62 91 VAL A CA 1
ATOM 698 C C . VAL A 1 91 ? 7.344 7.084 -7.611 1.00 86.62 91 VAL A C 1
ATOM 700 O O . VAL A 1 91 ? 6.344 7.513 -7.035 1.00 86.62 91 VAL A O 1
ATOM 703 N N . GLY A 1 92 ? 8.573 7.190 -7.107 1.00 80.19 92 GLY A N 1
ATOM 704 C CA . GLY A 1 92 ? 8.877 7.873 -5.850 1.00 80.19 92 GLY A CA 1
ATOM 705 C C . GLY A 1 92 ? 9.231 6.934 -4.689 1.00 80.19 92 GLY A C 1
ATOM 706 O O . GLY A 1 92 ? 9.507 5.751 -4.897 1.00 80.19 92 GLY A O 1
ATOM 707 N N . PRO A 1 93 ? 9.284 7.459 -3.450 1.00 70.25 93 PRO A N 1
ATOM 708 C CA . PRO A 1 93 ? 9.798 6.719 -2.305 1.00 70.25 93 PRO A CA 1
ATOM 709 C C . PRO A 1 93 ? 8.942 5.487 -1.994 1.00 70.25 93 PRO A C 1
ATOM 711 O O . PRO A 1 93 ? 7.714 5.555 -1.882 1.00 70.25 93 PRO A O 1
ATOM 714 N N . ARG A 1 94 ? 9.610 4.342 -1.826 1.00 65.00 94 ARG A N 1
ATOM 715 C CA . ARG A 1 94 ? 8.968 3.051 -1.568 1.00 65.00 94 ARG A CA 1
ATOM 716 C C . ARG A 1 94 ? 8.318 3.045 -0.182 1.00 65.00 94 ARG A C 1
ATOM 718 O O . ARG A 1 94 ? 9.004 2.950 0.831 1.00 65.00 94 ARG A O 1
ATOM 725 N N . ARG A 1 95 ? 6.983 3.071 -0.132 1.00 69.94 95 ARG A N 1
ATOM 726 C CA . ARG A 1 95 ? 6.232 2.760 1.094 1.00 69.94 95 ARG A CA 1
ATOM 727 C C . ARG A 1 95 ? 6.122 1.247 1.235 1.00 69.94 95 ARG A C 1
ATOM 729 O O . ARG A 1 95 ? 5.450 0.599 0.430 1.00 69.94 95 ARG A O 1
ATOM 736 N N . GLN A 1 96 ? 6.793 0.690 2.239 1.00 65.75 96 GLN A N 1
ATOM 737 C CA . GLN A 1 96 ? 6.688 -0.730 2.565 1.00 65.75 96 GLN A CA 1
ATOM 738 C C . GLN A 1 96 ? 5.214 -1.050 2.878 1.00 65.75 96 GLN A C 1
ATOM 740 O O . GLN A 1 96 ? 4.628 -0.453 3.775 1.00 65.75 96 GLN A O 1
ATOM 745 N N . GLY A 1 97 ? 4.589 -1.911 2.070 1.00 76.06 97 GLY A N 1
ATOM 746 C CA . GLY A 1 97 ? 3.185 -2.325 2.215 1.00 76.06 97 GLY A CA 1
ATOM 747 C C . GLY A 1 97 ? 2.267 -1.941 1.051 1.00 76.06 97 GLY A C 1
ATOM 748 O O . GLY A 1 97 ? 1.356 -2.701 0.735 1.00 76.06 97 GLY A O 1
ATOM 749 N N . LEU A 1 98 ? 2.530 -0.832 0.346 1.00 82.69 98 LEU A N 1
ATOM 750 C CA . LEU A 1 98 ? 1.678 -0.422 -0.781 1.00 82.69 98 LEU A CA 1
ATOM 751 C C . LEU A 1 98 ? 1.808 -1.382 -1.972 1.00 82.69 98 LEU A C 1
ATOM 753 O O . LEU A 1 98 ? 0.804 -1.754 -2.570 1.00 82.69 98 LEU A O 1
ATOM 757 N N . SER A 1 99 ? 3.029 -1.824 -2.286 1.00 81.06 99 SER A N 1
ATOM 758 C CA . SER A 1 99 ? 3.269 -2.793 -3.362 1.00 81.06 99 SER A CA 1
ATOM 759 C C . SER A 1 99 ? 2.545 -4.111 -3.102 1.00 81.06 99 SER A C 1
ATOM 761 O O . SER A 1 99 ? 1.875 -4.629 -3.985 1.00 81.06 99 SER A O 1
ATOM 763 N N . THR A 1 100 ? 2.626 -4.619 -1.870 1.00 83.81 100 THR A N 1
ATOM 764 C CA . THR A 1 100 ? 1.971 -5.868 -1.474 1.00 83.81 100 THR A CA 1
ATOM 765 C C . THR A 1 100 ? 0.455 -5.739 -1.557 1.00 83.81 100 THR A C 1
ATOM 767 O O . THR A 1 100 ? -0.184 -6.596 -2.154 1.00 83.81 100 THR A O 1
ATOM 770 N N . ALA A 1 101 ? -0.115 -4.643 -1.045 1.00 86.31 101 ALA A N 1
ATOM 771 C CA . ALA A 1 101 ? -1.554 -4.396 -1.112 1.00 86.31 101 ALA A CA 1
ATOM 772 C C . ALA A 1 101 ? -2.072 -4.331 -2.559 1.00 86.31 101 ALA A C 1
ATOM 774 O O . ALA A 1 101 ? -3.120 -4.899 -2.869 1.00 86.31 101 ALA A O 1
ATOM 775 N N . VAL A 1 102 ? -1.324 -3.680 -3.457 1.00 87.81 102 VAL A N 1
ATOM 776 C CA . VAL A 1 102 ? -1.663 -3.623 -4.885 1.00 87.81 102 VAL A CA 1
ATOM 777 C C . VAL A 1 102 ? -1.571 -5.007 -5.527 1.00 87.81 102 VAL A C 1
ATOM 779 O O . VAL A 1 102 ? -2.506 -5.408 -6.213 1.00 87.81 102 VAL A O 1
ATOM 782 N N . THR A 1 103 ? -0.502 -5.769 -5.272 1.00 85.06 103 THR A N 1
ATOM 783 C CA . THR A 1 103 ? -0.354 -7.133 -5.807 1.00 85.06 103 THR A CA 1
ATOM 784 C C . THR A 1 103 ? -1.488 -8.048 -5.351 1.00 85.06 103 THR A C 1
ATOM 786 O O . THR A 1 103 ? -2.080 -8.729 -6.184 1.00 85.06 103 THR A O 1
ATOM 789 N N . THR A 1 104 ? -1.830 -8.035 -4.059 1.00 86.00 104 THR A N 1
ATOM 790 C CA . THR A 1 104 ? -2.944 -8.828 -3.524 1.00 86.00 104 THR A CA 1
ATOM 791 C C . THR A 1 104 ? -4.260 -8.431 -4.186 1.00 86.00 104 THR A C 1
ATOM 793 O O . THR A 1 104 ? -4.956 -9.293 -4.702 1.00 86.00 104 THR A O 1
ATOM 796 N N . THR A 1 105 ? -4.552 -7.131 -4.288 1.00 86.56 105 THR A N 1
ATOM 797 C CA . THR A 1 105 ? -5.803 -6.644 -4.897 1.00 86.56 105 THR A CA 1
ATOM 798 C C . THR A 1 105 ? -5.932 -7.058 -6.368 1.00 86.56 105 THR A C 1
ATOM 800 O O . THR A 1 105 ? -7.008 -7.451 -6.810 1.00 86.56 105 THR A O 1
ATOM 803 N N . LEU A 1 106 ? -4.845 -6.983 -7.145 1.00 87.62 106 LEU A N 1
ATOM 804 C CA . LEU A 1 106 ? -4.850 -7.400 -8.552 1.00 87.62 106 LEU A CA 1
ATOM 805 C C . LEU A 1 106 ? -5.012 -8.917 -8.705 1.00 87.62 106 LEU A C 1
ATOM 807 O O . LEU A 1 106 ? -5.710 -9.368 -9.613 1.00 87.62 106 LEU A O 1
ATOM 811 N N . SER A 1 107 ? -4.401 -9.692 -7.807 1.00 84.62 107 SER A N 1
ATOM 812 C CA . SER A 1 107 ? -4.560 -11.147 -7.760 1.00 84.62 107 SER A CA 1
ATOM 813 C C . SER A 1 107 ? -5.994 -11.543 -7.401 1.00 84.62 107 SER A C 1
ATOM 815 O O . SER A 1 107 ? -6.588 -12.368 -8.091 1.00 84.62 107 SER A O 1
ATOM 817 N N . ASP A 1 108 ? -6.574 -10.921 -6.374 1.00 85.50 108 ASP A N 1
ATOM 818 C CA . ASP A 1 108 ? -7.955 -11.160 -5.934 1.00 85.50 108 ASP A CA 1
ATOM 819 C C . ASP A 1 108 ? -8.968 -10.804 -7.034 1.00 85.50 108 ASP A C 1
ATOM 821 O O . ASP A 1 108 ? -10.024 -11.429 -7.155 1.00 85.50 108 ASP A O 1
ATOM 825 N N . ALA A 1 109 ? -8.623 -9.831 -7.883 1.00 86.06 109 ALA A N 1
ATOM 826 C CA . ALA A 1 109 ? -9.414 -9.448 -9.043 1.00 86.06 109 ALA A CA 1
ATOM 827 C C . ALA A 1 109 ? -9.309 -10.419 -10.239 1.00 86.06 109 ALA A C 1
ATOM 829 O O . ALA A 1 109 ? -10.071 -10.288 -11.200 1.00 86.06 109 ALA A O 1
ATOM 830 N N . GLY A 1 110 ? -8.401 -11.398 -10.200 1.00 81.75 110 GLY A N 1
ATOM 831 C CA . GLY A 1 110 ? -8.201 -12.380 -11.270 1.00 81.75 110 GLY A CA 1
ATOM 832 C C . GLY A 1 110 ? -7.318 -11.902 -12.429 1.00 81.75 110 GLY A C 1
ATOM 833 O O . GLY A 1 110 ? -7.437 -12.434 -13.532 1.00 81.75 110 GLY A O 1
ATOM 834 N N . ALA A 1 111 ? -6.445 -10.911 -12.208 1.00 85.56 111 ALA A N 1
ATOM 835 C CA . ALA A 1 111 ? -5.518 -10.431 -13.234 1.00 85.56 111 ALA A CA 1
ATOM 836 C C . ALA A 1 111 ? -4.572 -11.550 -13.708 1.00 85.56 111 ALA A C 1
ATOM 838 O O . ALA A 1 111 ? -3.933 -12.227 -12.904 1.00 85.56 111 ALA A O 1
ATOM 839 N N . THR A 1 112 ? -4.448 -11.731 -15.026 1.00 77.06 112 THR A N 1
ATOM 840 C CA . THR A 1 112 ? -3.707 -12.872 -15.607 1.00 77.06 112 THR A CA 1
ATOM 841 C C . THR A 1 112 ? -2.205 -12.612 -15.698 1.00 77.06 112 THR A C 1
ATOM 843 O O . THR A 1 112 ? -1.391 -13.524 -15.559 1.00 77.06 112 THR A O 1
ATOM 846 N N . ARG A 1 113 ? -1.808 -11.359 -15.942 1.00 73.56 113 ARG A N 1
ATOM 847 C CA . ARG A 1 113 ? -0.398 -10.950 -15.959 1.00 73.56 113 ARG A CA 1
ATOM 848 C C . ARG A 1 113 ? -0.254 -9.649 -15.200 1.00 73.56 113 ARG A C 1
ATOM 850 O O . ARG A 1 113 ? -0.667 -8.607 -15.697 1.00 73.56 113 ARG A O 1
ATOM 857 N N . VAL A 1 114 ? 0.330 -9.732 -14.009 1.00 79.44 114 VAL A N 1
ATOM 858 C CA . VAL A 1 114 ? 0.671 -8.566 -13.196 1.00 79.44 114 VAL A CA 1
ATOM 859 C C . VAL A 1 114 ? 2.161 -8.303 -13.341 1.00 79.44 114 VAL A C 1
ATOM 861 O O . VAL A 1 114 ? 2.983 -9.115 -12.916 1.00 79.44 114 VAL A O 1
ATOM 864 N N . ARG A 1 115 ? 2.520 -7.164 -13.937 1.00 82.31 115 ARG A N 1
ATOM 865 C CA . ARG A 1 115 ? 3.902 -6.669 -13.928 1.00 82.31 115 ARG A CA 1
ATOM 866 C C . ARG A 1 115 ? 4.011 -5.497 -12.976 1.00 82.31 115 ARG A C 1
ATOM 868 O O . ARG A 1 115 ? 3.202 -4.578 -13.025 1.00 82.31 115 ARG A O 1
ATOM 875 N N . MET A 1 116 ? 5.046 -5.506 -12.148 1.00 83.56 116 MET A N 1
ATOM 876 C CA . MET A 1 116 ? 5.296 -4.440 -11.194 1.00 83.56 116 MET A CA 1
ATOM 877 C C . MET A 1 116 ? 6.743 -3.970 -11.299 1.00 83.56 116 MET A C 1
ATOM 879 O O . MET A 1 116 ? 7.671 -4.768 -11.171 1.00 83.56 116 MET A O 1
ATOM 883 N N . ARG A 1 117 ? 6.934 -2.672 -11.542 1.00 85.81 117 ARG A N 1
ATOM 884 C CA . ARG A 1 117 ? 8.248 -2.015 -11.544 1.00 85.81 117 ARG A CA 1
ATOM 885 C C . ARG A 1 117 ? 8.193 -0.764 -10.678 1.00 85.81 117 ARG A C 1
ATOM 887 O O . ARG A 1 117 ? 7.123 -0.198 -10.458 1.00 85.81 117 ARG A O 1
ATOM 894 N N . ALA A 1 118 ? 9.341 -0.354 -10.159 1.00 85.81 118 ALA A N 1
ATOM 895 C CA . ALA A 1 118 ? 9.456 0.838 -9.336 1.00 85.81 118 ALA A CA 1
ATOM 896 C C . ALA A 1 118 ? 10.626 1.690 -9.821 1.00 85.81 118 ALA A C 1
ATOM 898 O O . ALA A 1 118 ? 11.704 1.165 -10.077 1.00 85.81 118 ALA A O 1
ATOM 899 N N . ILE A 1 119 ? 10.398 2.995 -9.910 1.00 86.69 119 ILE A N 1
ATOM 900 C CA . ILE A 1 119 ? 11.407 4.010 -10.183 1.00 86.69 119 ILE A CA 1
ATOM 901 C C . ILE A 1 119 ? 11.561 4.854 -8.922 1.00 86.69 119 ILE A C 1
ATOM 903 O O . ILE A 1 119 ? 10.621 5.520 -8.473 1.00 86.69 119 ILE A O 1
ATOM 907 N N . SER A 1 120 ? 12.767 4.831 -8.368 1.00 83.44 120 SER A N 1
ATOM 908 C CA . SER A 1 120 ? 13.160 5.717 -7.279 1.00 83.44 120 SER A CA 1
ATOM 909 C C . SER A 1 120 ? 13.410 7.121 -7.825 1.00 83.44 120 SER A C 1
ATOM 911 O O . SER A 1 120 ? 14.079 7.302 -8.839 1.00 83.44 120 SER A O 1
ATOM 913 N N . VAL A 1 121 ? 12.860 8.123 -7.143 1.00 82.94 121 VAL A N 1
ATOM 914 C CA . VAL A 1 121 ? 13.052 9.543 -7.464 1.00 82.94 121 VAL A CA 1
ATOM 915 C C . VAL A 1 121 ? 13.570 10.236 -6.199 1.00 82.94 121 VAL A C 1
ATOM 917 O O . VAL A 1 121 ? 13.012 9.972 -5.128 1.00 82.94 121 VAL A O 1
ATOM 920 N N . PRO A 1 122 ? 14.594 11.111 -6.283 1.00 83.12 122 PRO A N 1
ATOM 921 C CA . PRO A 1 122 ? 15.239 11.634 -7.498 1.00 83.12 122 PRO A CA 1
ATOM 922 C C . PRO A 1 122 ? 16.154 10.625 -8.211 1.00 83.12 122 PRO A C 1
ATOM 924 O O . PRO A 1 122 ? 16.790 9.795 -7.573 1.00 83.12 122 PRO A O 1
ATOM 927 N N . ILE A 1 123 ? 16.216 10.719 -9.543 1.00 83.62 123 ILE A N 1
ATOM 928 C CA . ILE A 1 123 ? 17.081 9.882 -10.390 1.00 83.62 123 ILE A CA 1
ATOM 929 C C . ILE A 1 123 ? 18.506 10.443 -10.352 1.00 83.62 123 ILE A C 1
ATOM 931 O O . ILE A 1 123 ? 18.699 11.641 -10.568 1.00 83.62 123 ILE A O 1
ATOM 935 N N . ASN A 1 124 ? 19.502 9.585 -10.127 1.00 86.44 124 ASN A N 1
ATOM 936 C CA . ASN A 1 124 ? 20.911 9.963 -10.175 1.00 86.44 124 ASN A CA 1
ATOM 937 C C . ASN A 1 124 ? 21.513 9.625 -11.553 1.00 86.44 124 ASN A C 1
ATOM 939 O O . ASN A 1 124 ? 21.712 8.460 -11.898 1.00 86.44 124 ASN A O 1
ATOM 943 N N . ALA A 1 125 ? 21.815 10.666 -12.332 1.00 85.06 125 ALA A N 1
ATOM 944 C CA . ALA A 1 125 ? 22.373 10.554 -13.679 1.00 85.06 125 ALA A CA 1
ATOM 945 C C . ALA A 1 125 ? 23.661 9.716 -13.733 1.00 85.06 125 ALA A C 1
ATOM 947 O O . ALA A 1 125 ? 23.778 8.847 -14.592 1.00 85.06 125 ALA A O 1
ATOM 948 N N . ASP A 1 126 ? 24.583 9.921 -12.791 1.00 85.50 126 ASP A N 1
ATOM 949 C CA . ASP A 1 126 ? 25.887 9.251 -12.787 1.00 85.50 126 ASP A CA 1
ATOM 950 C C . ASP A 1 126 ? 25.747 7.745 -12.532 1.00 85.50 126 ASP A C 1
ATOM 952 O O . ASP A 1 126 ? 26.445 6.932 -13.140 1.00 85.50 126 ASP A O 1
ATOM 956 N N . THR A 1 127 ? 24.807 7.354 -11.664 1.00 85.75 127 THR A N 1
ATOM 957 C CA . THR A 1 127 ? 24.524 5.933 -11.393 1.00 85.75 127 THR A CA 1
ATOM 958 C C . THR A 1 127 ? 23.919 5.227 -12.603 1.00 85.75 127 THR A C 1
ATOM 960 O O . THR A 1 127 ? 24.318 4.107 -12.922 1.00 85.75 127 THR A O 1
ATOM 963 N N . VAL A 1 128 ? 23.016 5.900 -13.323 1.00 86.19 128 VAL A N 1
ATOM 964 C CA . VAL A 1 128 ? 22.404 5.380 -14.551 1.00 86.19 128 VAL A CA 1
ATOM 965 C C . VAL A 1 128 ? 23.459 5.253 -15.647 1.00 86.19 128 VAL A C 1
ATOM 967 O O . VAL A 1 128 ? 23.628 4.172 -16.210 1.00 86.19 128 VAL A O 1
ATOM 970 N N . ASP A 1 129 ? 24.221 6.318 -15.904 1.00 85.56 129 ASP A N 1
ATOM 971 C CA . ASP A 1 129 ? 25.264 6.335 -16.931 1.00 85.56 129 ASP A CA 1
ATOM 972 C C . ASP A 1 129 ? 26.329 5.251 -16.634 1.00 85.56 129 ASP A C 1
ATOM 974 O O . ASP A 1 129 ? 26.711 4.480 -17.520 1.00 85.56 129 ASP A O 1
ATOM 978 N N . GLY A 1 130 ? 26.736 5.096 -15.368 1.00 84.38 130 GLY A N 1
ATOM 979 C CA . GLY A 1 130 ? 27.674 4.061 -14.929 1.00 84.38 130 GLY A CA 1
ATOM 980 C C . GLY A 1 130 ? 27.136 2.628 -15.030 1.00 84.38 130 GLY A C 1
ATOM 981 O O . GLY A 1 130 ? 27.898 1.706 -15.330 1.00 84.38 130 GLY A O 1
ATOM 982 N N . ALA A 1 131 ? 25.840 2.409 -14.801 1.00 85.75 131 ALA A N 1
ATOM 983 C CA . ALA A 1 131 ? 25.213 1.098 -14.960 1.00 85.75 131 ALA A CA 1
ATOM 984 C C . ALA A 1 131 ? 25.104 0.689 -16.437 1.00 85.75 131 ALA A C 1
ATOM 986 O O . ALA A 1 131 ? 25.398 -0.459 -16.784 1.00 85.75 131 ALA A O 1
ATOM 987 N N . LEU A 1 132 ? 24.760 1.635 -17.315 1.00 85.12 132 LEU A N 1
ATOM 988 C CA . LEU A 1 132 ? 24.642 1.400 -18.756 1.00 85.12 132 LEU A CA 1
ATOM 989 C C . LEU A 1 132 ? 26.006 1.213 -19.427 1.00 85.12 132 LEU A C 1
ATOM 991 O O . LEU A 1 132 ? 26.159 0.314 -20.252 1.00 85.12 132 LEU A O 1
ATOM 995 N N . ALA A 1 133 ? 27.025 1.982 -19.032 1.00 81.88 133 ALA A N 1
ATOM 996 C CA . ALA A 1 133 ? 28.376 1.873 -19.589 1.00 81.88 133 ALA A CA 1
ATOM 997 C C . ALA A 1 133 ? 29.038 0.505 -19.335 1.00 81.88 133 ALA A C 1
ATOM 999 O O . ALA A 1 133 ? 29.872 0.063 -20.125 1.00 81.88 133 ALA A O 1
ATOM 1000 N N . LYS A 1 134 ? 28.647 -0.204 -18.265 1.00 83.56 134 LYS A N 1
ATOM 1001 C CA . LYS A 1 134 ? 29.133 -1.564 -17.966 1.00 83.56 134 LYS A CA 1
ATOM 1002 C C . LYS A 1 134 ? 28.652 -2.612 -18.972 1.00 83.56 134 LYS A C 1
ATOM 1004 O O . LYS A 1 134 ? 29.220 -3.701 -19.027 1.00 83.56 134 LYS A O 1
ATOM 1009 N N . ARG A 1 135 ? 27.604 -2.321 -19.748 1.00 84.38 135 ARG A N 1
ATOM 1010 C CA . ARG A 1 135 ? 27.006 -3.242 -20.719 1.00 84.38 135 ARG A CA 1
ATOM 1011 C C . ARG A 1 135 ? 27.197 -2.673 -22.122 1.00 84.38 135 ARG A C 1
ATOM 1013 O O . ARG A 1 135 ? 26.523 -1.726 -22.507 1.00 84.38 135 ARG A O 1
ATOM 1020 N N . SER A 1 136 ? 28.081 -3.279 -22.915 1.00 78.62 136 SER A N 1
ATOM 1021 C CA . SER A 1 136 ? 28.401 -2.812 -24.278 1.00 78.62 136 SER A CA 1
ATOM 1022 C C . SER A 1 136 ? 27.165 -2.660 -25.175 1.00 78.62 136 SER A C 1
ATOM 1024 O O . SER A 1 136 ? 27.093 -1.719 -25.959 1.00 78.62 136 SER A O 1
ATOM 1026 N N . ALA A 1 137 ? 26.163 -3.529 -25.005 1.00 80.81 137 ALA A N 1
ATOM 1027 C CA . ALA A 1 137 ? 24.891 -3.476 -25.726 1.00 80.81 137 ALA A CA 1
ATOM 1028 C C . ALA A 1 137 ? 24.013 -2.255 -25.378 1.00 80.81 137 ALA A C 1
ATOM 1030 O O . ALA A 1 137 ? 23.158 -1.884 -26.174 1.00 80.81 137 ALA A O 1
ATOM 1031 N N . LEU A 1 138 ? 24.218 -1.630 -24.213 1.00 82.44 138 LEU A N 1
ATOM 1032 C CA . LEU A 1 138 ? 23.429 -0.492 -23.724 1.00 82.44 138 LEU A CA 1
ATOM 1033 C C . LEU A 1 138 ? 24.228 0.819 -23.686 1.00 82.44 138 LEU A C 1
ATOM 1035 O O . LEU A 1 138 ? 23.676 1.872 -23.378 1.00 82.44 138 LEU A O 1
ATOM 1039 N N . ALA A 1 139 ? 25.516 0.783 -24.035 1.00 78.56 139 ALA A N 1
ATOM 1040 C CA . ALA A 1 139 ? 26.392 1.951 -24.009 1.00 78.56 139 ALA A CA 1
ATOM 1041 C C . ALA A 1 139 ? 25.920 3.083 -24.943 1.00 78.56 139 ALA A C 1
ATOM 1043 O O . ALA A 1 139 ? 26.162 4.255 -24.661 1.00 78.56 139 ALA A O 1
ATOM 1044 N N . SER A 1 140 ? 25.191 2.762 -26.018 1.00 81.19 140 SER A N 1
ATOM 1045 C CA . SER A 1 140 ? 24.569 3.753 -26.908 1.00 81.19 140 SER A CA 1
ATOM 1046 C C . SER A 1 140 ? 23.519 4.621 -26.203 1.00 81.19 140 SER A C 1
ATOM 1048 O O . SER A 1 140 ? 23.335 5.776 -26.584 1.00 81.19 140 SER A O 1
ATOM 1050 N N . PHE A 1 141 ? 22.873 4.105 -25.152 1.00 79.88 141 PHE A N 1
ATOM 1051 C CA . PHE A 1 141 ? 21.899 4.848 -24.353 1.00 79.88 141 PHE A CA 1
ATOM 1052 C C . PHE A 1 141 ? 22.548 5.799 -23.345 1.00 79.88 141 PHE A C 1
ATOM 1054 O O . PHE A 1 141 ? 21.873 6.706 -22.875 1.00 79.88 141 PHE A O 1
ATOM 1061 N N . ALA A 1 142 ? 23.839 5.645 -23.036 1.00 77.81 142 ALA A N 1
ATOM 1062 C CA . ALA A 1 142 ? 24.561 6.522 -22.109 1.00 77.81 142 ALA A CA 1
ATOM 1063 C C . ALA A 1 142 ? 25.078 7.817 -22.774 1.00 77.81 142 ALA A C 1
ATOM 1065 O O . ALA A 1 142 ? 25.627 8.691 -22.106 1.00 77.81 142 ALA A O 1
ATOM 1066 N N . VAL A 1 143 ? 24.919 7.968 -24.096 1.00 77.38 143 VAL A N 1
ATOM 1067 C CA . VAL A 1 143 ? 25.547 9.048 -24.871 1.00 77.38 143 VAL A CA 1
ATOM 1068 C C . VAL A 1 143 ? 24.502 9.972 -25.503 1.00 77.38 143 VAL A C 1
ATOM 1070 O O . VAL A 1 143 ? 23.459 9.546 -25.994 1.00 77.38 143 VAL A O 1
ATOM 1073 N N . GLY A 1 144 ? 24.806 11.272 -25.534 1.00 81.12 144 GLY A N 1
ATOM 1074 C CA . GLY A 1 144 ? 24.037 12.279 -26.268 1.00 81.12 144 GLY A CA 1
ATOM 1075 C C . GLY A 1 144 ? 23.115 13.153 -25.410 1.00 81.12 144 GLY A C 1
ATOM 1076 O O . GLY A 1 144 ? 22.875 12.911 -24.227 1.00 81.12 144 GLY A O 1
ATOM 1077 N N . ARG A 1 145 ? 22.591 14.219 -26.034 1.00 82.31 145 ARG A N 1
ATOM 1078 C CA . ARG A 1 145 ? 21.742 15.228 -25.368 1.00 82.31 145 ARG A CA 1
ATOM 1079 C C . ARG A 1 145 ? 20.363 14.702 -24.961 1.00 82.31 145 ARG A C 1
ATOM 1081 O O . ARG A 1 145 ? 19.833 15.145 -23.952 1.00 82.31 145 ARG A O 1
ATOM 1088 N N . ASN A 1 146 ? 19.819 13.734 -25.699 1.00 85.94 146 ASN A N 1
ATOM 1089 C CA . ASN A 1 146 ? 18.478 13.178 -25.466 1.00 85.94 146 ASN A CA 1
ATOM 1090 C C . ASN A 1 146 ? 18.508 11.812 -24.765 1.00 85.94 146 ASN A C 1
ATOM 1092 O O . ASN A 1 146 ? 17.529 11.071 -24.817 1.00 85.94 146 ASN A O 1
ATOM 1096 N N . ARG A 1 147 ? 19.623 11.462 -24.113 1.00 85.06 147 ARG A N 1
ATOM 1097 C CA . ARG A 1 147 ? 19.841 10.122 -23.556 1.00 85.06 147 ARG A CA 1
ATOM 1098 C C . ARG A 1 147 ? 18.749 9.673 -22.583 1.00 85.06 147 ARG A C 1
ATOM 1100 O O . ARG A 1 147 ? 18.169 8.615 -22.776 1.00 85.06 147 ARG A O 1
ATOM 1107 N N . PHE A 1 148 ? 18.360 10.523 -21.630 1.00 84.44 148 PHE A N 1
ATOM 1108 C CA . PHE A 1 148 ? 17.302 10.198 -20.664 1.00 84.44 148 PHE A CA 1
ATOM 1109 C C . PHE A 1 148 ? 15.924 10.038 -21.306 1.00 84.44 148 PHE A C 1
ATOM 1111 O O . PHE A 1 148 ? 15.129 9.222 -20.854 1.00 84.44 148 PHE A O 1
ATOM 1118 N N . VAL A 1 149 ? 15.649 10.781 -22.382 1.00 87.62 149 VAL A N 1
ATOM 1119 C CA . VAL A 1 149 ? 14.399 10.637 -23.142 1.00 87.62 149 VAL A CA 1
ATOM 1120 C C . VAL A 1 149 ? 14.378 9.291 -23.863 1.00 87.62 149 VAL A C 1
ATOM 1122 O O . VAL A 1 149 ? 13.358 8.608 -23.850 1.00 87.62 149 VAL A O 1
ATOM 1125 N N . ASN A 1 150 ? 15.507 8.887 -24.446 1.00 87.75 150 ASN A N 1
ATOM 1126 C CA . ASN A 1 150 ? 15.634 7.598 -25.120 1.00 87.75 150 ASN A CA 1
ATOM 1127 C C . ASN A 1 150 ? 15.548 6.429 -24.126 1.00 87.75 150 ASN A C 1
ATOM 1129 O O . ASN A 1 150 ? 14.800 5.494 -24.379 1.00 87.75 150 ASN A O 1
ATOM 1133 N N . ILE A 1 151 ? 16.229 6.522 -22.976 1.00 88.62 151 ILE A N 1
ATOM 1134 C CA . ILE A 1 151 ? 16.130 5.549 -21.874 1.00 88.62 151 ILE A CA 1
ATOM 1135 C C . ILE A 1 151 ? 14.679 5.438 -21.398 1.00 88.62 151 ILE A C 1
ATOM 1137 O O . ILE A 1 151 ? 14.156 4.340 -21.275 1.00 88.62 151 ILE A O 1
ATOM 1141 N N . GLY A 1 152 ? 14.004 6.566 -21.157 1.00 88.00 152 GLY A N 1
ATOM 1142 C CA . GLY A 1 152 ? 12.613 6.569 -20.704 1.00 88.00 152 GLY A CA 1
ATOM 1143 C C . GLY A 1 152 ? 11.649 5.939 -21.712 1.00 88.00 152 GLY A C 1
ATOM 1144 O O . GLY A 1 152 ? 10.745 5.211 -21.308 1.00 88.00 152 GLY A O 1
ATOM 1145 N N . ARG A 1 153 ? 11.853 6.185 -23.013 1.00 90.25 153 ARG A N 1
ATOM 1146 C CA . ARG A 1 153 ? 11.057 5.566 -24.082 1.00 90.25 153 ARG A CA 1
ATOM 1147 C C . ARG A 1 153 ? 11.279 4.059 -24.139 1.00 90.25 153 ARG A C 1
ATOM 1149 O O . ARG A 1 153 ? 10.308 3.319 -24.124 1.00 90.25 153 ARG A O 1
ATOM 1156 N N . GLU A 1 154 ? 12.533 3.623 -24.121 1.00 89.75 154 GLU A N 1
ATOM 1157 C CA . GLU A 1 154 ? 12.869 2.200 -24.152 1.00 89.75 154 GLU A CA 1
ATOM 1158 C C . GLU A 1 154 ? 12.339 1.472 -22.908 1.00 89.75 154 GLU A C 1
ATOM 1160 O O . GLU A 1 154 ? 11.719 0.422 -23.020 1.00 89.75 154 GLU A O 1
ATOM 1165 N N . LEU A 1 155 ? 12.472 2.065 -21.714 1.00 89.88 155 LEU A N 1
ATOM 1166 C CA . LEU A 1 155 ? 11.889 1.512 -20.487 1.00 89.88 155 LEU A CA 1
ATOM 1167 C C . LEU A 1 155 ? 10.366 1.370 -20.590 1.00 89.88 155 LEU A C 1
ATOM 1169 O O . LEU A 1 155 ? 9.817 0.387 -20.090 1.00 89.88 155 LEU A O 1
ATOM 1173 N N . ALA A 1 156 ? 9.680 2.336 -21.209 1.00 87.94 156 ALA A N 1
ATOM 1174 C CA . ALA A 1 156 ? 8.240 2.267 -21.433 1.00 87.94 156 ALA A CA 1
ATOM 1175 C C . ALA A 1 156 ? 7.877 1.157 -22.432 1.00 87.94 156 ALA A C 1
ATOM 1177 O O . ALA A 1 156 ? 6.971 0.369 -22.155 1.00 87.94 156 ALA A O 1
ATOM 1178 N N . ASP A 1 157 ? 8.614 1.047 -23.536 1.00 89.38 157 ASP A N 1
ATOM 1179 C CA . ASP A 1 157 ? 8.402 0.021 -24.557 1.00 89.38 157 ASP A CA 1
ATOM 1180 C C . ASP A 1 157 ? 8.666 -1.387 -23.993 1.00 89.38 157 ASP A C 1
ATOM 1182 O O . ASP A 1 157 ? 7.831 -2.281 -24.141 1.00 89.38 157 ASP A O 1
ATOM 1186 N N . GLU A 1 158 ? 9.750 -1.589 -23.240 1.00 89.19 158 GLU A N 1
ATOM 1187 C CA . GLU A 1 158 ? 10.031 -2.831 -22.504 1.00 89.19 158 GLU A CA 1
ATOM 1188 C C . GLU A 1 158 ? 8.935 -3.148 -21.469 1.00 89.19 158 GLU A C 1
ATOM 1190 O O . GLU A 1 158 ? 8.518 -4.299 -21.298 1.00 89.19 158 GLU A O 1
ATOM 1195 N N . PHE A 1 159 ? 8.430 -2.125 -20.774 1.00 87.69 159 PHE A N 1
ATOM 1196 C CA . PHE A 1 159 ? 7.409 -2.297 -19.744 1.00 87.69 159 PHE A CA 1
ATOM 1197 C C . PHE A 1 159 ? 6.059 -2.731 -20.326 1.00 87.69 159 PHE A C 1
ATOM 1199 O O . PHE A 1 159 ? 5.420 -3.626 -19.763 1.00 87.69 159 PHE A O 1
ATOM 1206 N N . VAL A 1 160 ? 5.651 -2.141 -21.453 1.00 86.50 160 VAL A N 1
ATOM 1207 C CA . VAL A 1 160 ? 4.395 -2.454 -22.152 1.00 86.50 160 VAL A CA 1
ATOM 1208 C C . VAL A 1 160 ? 4.499 -3.770 -22.924 1.00 86.50 160 VAL A C 1
ATOM 1210 O O . VAL A 1 160 ? 3.588 -4.592 -22.855 1.00 86.50 160 VAL A O 1
ATOM 1213 N N . SER A 1 161 ? 5.613 -4.007 -23.622 1.00 85.12 161 SER A N 1
ATOM 1214 C CA . SER A 1 161 ? 5.759 -5.123 -24.570 1.00 85.12 161 SER A CA 1
ATOM 1215 C C . SER A 1 161 ? 5.739 -6.511 -23.941 1.00 85.12 161 SER A C 1
ATOM 1217 O O . SER A 1 161 ? 5.486 -7.488 -24.643 1.00 85.12 161 SER A O 1
ATOM 1219 N N . GLY A 1 162 ? 5.967 -6.658 -22.632 1.00 72.44 162 GLY A N 1
ATOM 1220 C CA . GLY A 1 162 ? 5.764 -7.978 -22.024 1.00 72.44 162 GLY A CA 1
ATOM 1221 C C . GLY A 1 162 ? 6.982 -8.895 -22.010 1.00 72.44 162 GLY A C 1
ATOM 1222 O O . GLY A 1 162 ? 6.930 -9.882 -21.278 1.00 72.44 162 GLY A O 1
ATOM 1223 N N . GLY A 1 163 ? 8.019 -8.599 -22.789 1.00 79.69 163 GLY A N 1
ATOM 1224 C CA . GLY A 1 163 ? 9.090 -9.538 -23.112 1.00 79.69 163 GLY A CA 1
ATOM 1225 C C . GLY A 1 163 ? 10.361 -9.353 -22.290 1.00 79.69 163 GLY A C 1
ATOM 1226 O O . GLY A 1 163 ? 10.319 -9.174 -21.073 1.00 79.69 163 GLY A O 1
ATOM 1227 N N . SER A 1 164 ? 11.497 -9.439 -22.979 1.00 80.8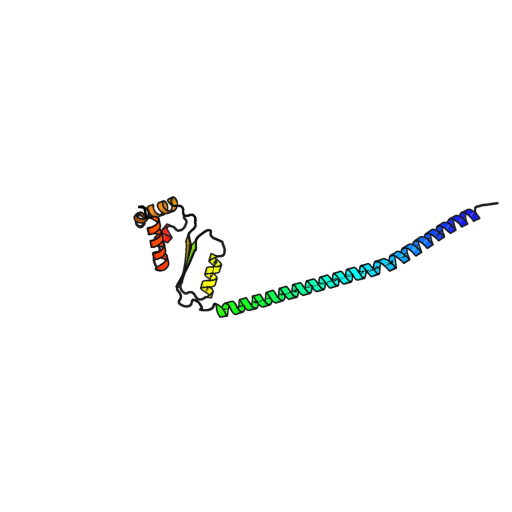8 164 SER A N 1
ATOM 1228 C CA . SER A 1 164 ? 12.820 -9.182 -22.416 1.00 80.88 164 SER A CA 1
ATOM 1229 C C . SER A 1 164 ? 12.926 -7.729 -21.959 1.00 80.88 164 SER A C 1
ATOM 1231 O O . SER A 1 164 ? 12.615 -6.830 -22.734 1.00 80.88 164 SER A O 1
ATOM 1233 N N . THR A 1 165 ? 13.396 -7.505 -20.729 1.00 86.75 165 THR A N 1
ATOM 1234 C CA . THR A 1 165 ? 13.565 -6.159 -20.160 1.00 86.75 165 THR A CA 1
ATOM 1235 C C . THR A 1 165 ? 15.031 -5.839 -19.837 1.00 86.75 165 THR A C 1
ATOM 1237 O O . THR A 1 165 ? 15.362 -5.598 -18.675 1.00 86.75 165 THR A O 1
ATOM 1240 N N . PRO A 1 166 ? 15.950 -5.893 -20.823 1.00 85.06 166 PRO A N 1
ATOM 1241 C CA . PRO A 1 166 ? 17.385 -5.760 -20.577 1.00 85.06 166 PRO A CA 1
ATOM 1242 C C . PRO A 1 166 ? 17.777 -4.413 -19.963 1.00 85.06 166 PRO A C 1
ATOM 1244 O O . PRO A 1 166 ? 18.766 -4.367 -19.224 1.00 85.06 166 PRO A O 1
ATOM 1247 N N . LEU A 1 167 ? 17.033 -3.338 -20.247 1.00 86.31 167 LEU A N 1
ATOM 1248 C CA . LEU A 1 167 ? 17.280 -2.023 -19.670 1.00 86.31 167 LEU A CA 1
ATOM 1249 C C . LEU A 1 167 ? 16.789 -1.945 -18.220 1.00 86.31 167 LEU A C 1
ATOM 1251 O O . LEU A 1 167 ? 17.531 -1.470 -17.359 1.00 86.31 167 LEU A O 1
ATOM 1255 N N . TRP A 1 168 ? 15.602 -2.483 -17.914 1.00 87.69 168 TRP A N 1
ATOM 1256 C CA . TRP A 1 168 ? 15.153 -2.619 -16.520 1.00 87.69 168 TRP A CA 1
ATOM 1257 C C . TRP A 1 168 ? 16.126 -3.462 -15.690 1.00 87.69 168 TRP A C 1
ATOM 1259 O O . TRP A 1 168 ? 16.510 -3.046 -14.601 1.00 87.69 168 TRP A O 1
ATOM 1269 N N . ASP A 1 169 ? 16.588 -4.591 -16.228 1.00 87.00 169 ASP A N 1
ATOM 1270 C CA . ASP A 1 169 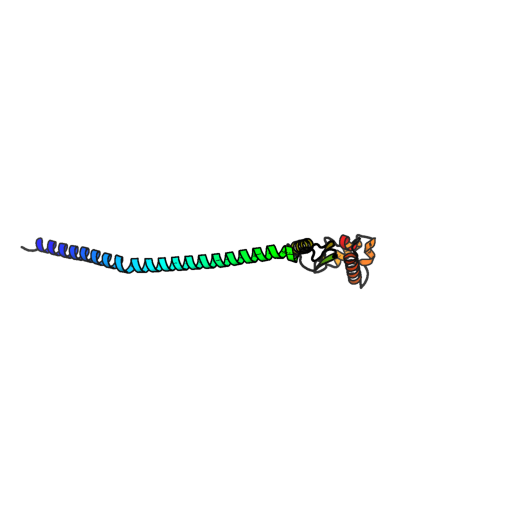? 17.509 -5.511 -15.547 1.00 87.00 169 ASP A CA 1
ATOM 1271 C C . ASP A 1 169 ? 18.931 -4.928 -15.413 1.00 87.00 169 ASP A C 1
ATOM 1273 O O . ASP A 1 169 ? 19.770 -5.439 -14.667 1.00 87.00 169 ASP A O 1
ATOM 1277 N N . ALA A 1 170 ? 19.263 -3.892 -16.190 1.00 84.81 170 ALA A N 1
ATOM 1278 C CA . ALA A 1 170 ? 20.520 -3.154 -16.064 1.00 84.81 170 ALA A CA 1
ATOM 1279 C C . ALA A 1 170 ? 20.476 -2.098 -14.963 1.00 84.81 170 ALA A C 1
ATOM 1281 O O . ALA A 1 170 ? 21.501 -1.831 -14.337 1.00 84.81 170 ALA A O 1
ATOM 1282 N N . LEU A 1 171 ? 19.302 -1.510 -14.749 1.00 85.00 171 LEU A N 1
ATOM 1283 C CA . LEU A 1 171 ? 19.087 -0.419 -13.806 1.00 85.00 171 LEU A CA 1
ATOM 1284 C C . LEU A 1 171 ? 18.519 -0.899 -12.464 1.00 85.00 171 LEU A C 1
ATOM 1286 O O . LEU A 1 171 ? 18.423 -0.118 -11.520 1.00 85.00 171 LEU A O 1
ATOM 1290 N N . GLU A 1 172 ? 18.164 -2.179 -12.351 1.00 81.75 172 GLU A N 1
ATOM 1291 C CA . GLU A 1 172 ? 17.702 -2.768 -11.101 1.00 81.75 172 GLU A CA 1
ATOM 1292 C C . GLU A 1 172 ? 18.807 -2.719 -10.029 1.00 81.75 172 GLU A C 1
ATOM 1294 O O . GLU A 1 172 ? 19.910 -3.238 -10.207 1.00 81.75 172 GLU A O 1
ATOM 1299 N N . GLY A 1 173 ? 18.507 -2.066 -8.901 1.00 66.81 173 GLY A N 1
ATOM 1300 C CA . GLY A 1 173 ? 19.425 -1.931 -7.765 1.00 66.81 173 GLY A CA 1
ATOM 1301 C C . GLY A 1 173 ? 20.310 -0.679 -7.763 1.00 66.81 173 GLY A C 1
ATOM 1302 O O . GLY A 1 173 ? 21.178 -0.591 -6.894 1.00 66.81 173 GLY A O 1
ATOM 1303 N N . GLN A 1 174 ? 20.102 0.260 -8.694 1.00 59.06 174 GLN A N 1
ATOM 1304 C CA . GLN A 1 174 ? 20.707 1.601 -8.664 1.00 59.06 174 GLN A CA 1
ATOM 1305 C C . GLN A 1 174 ? 19.819 2.624 -7.943 1.00 59.06 174 GLN A C 1
ATOM 1307 O O . GLN A 1 174 ? 18.572 2.478 -7.983 1.00 59.06 174 GLN A O 1
#

Radius of gyration: 42.37 Å; chains: 1; bounding box: 56×34×132 Å

Sequence (174 aa):
MFDLRYHVASLAAVFFALVVGILVGVALASHGLGSAERRHLQDELNNAHAQIDQLKSAAQEYKVGKAFVSSAYQAVMTNRLRDEHVAVLFVGPRRQGLSTAVTTTLSDAGATRVRMRAISVPINADTVDGALAKRSALASFAVGRNRFVNIGRELADEFVSGGSTPLWDALEGQ

Secondary structure (DSSP, 8-state):
--SHHHHHHHHHHHHHHHHHHHHHHHHHHHHHHHHHHHHHHHHHHHHHHHHHHHHHHHHHHHHHHHHHHHHHHHHHHTTTTTT-EEEEEEESS--TTHHHHHHHHHHHTT-SEEEEEEE-SS--HHHHHHHHHTSTTTGGGGSSTTHHHHHHHHHHHHHHH-S--TTHHHHTT-

Foldseek 3Di:
DDDPVVVVVVVVVVVVVVVVVVVVVCVVVVPPPPVVVVVVVVVVVVVVVVVVVVVVVVVVVVVVVVVVCVVVVLVVQDQQQAVHADEDEAEEDDDPPPVVVVVVSCVSNNHPHYHYYYDYPPDDLVLLLVLQCVDPVRNVLSDDDCSVVVLVVLQVCLRPVPDDRVSSVSNPPD

pLDDT: mean 82.49, std 8.23, range [49.0, 95.62]